Protein AF-A0A1G7XSN0-F1 (afdb_monomer_lite)

Sequence (137 aa):
MKAVTLPRWLERSATPRYDNLYVVTVFTLVLRIHGTAAAVRNAARHMRDKVRVEHRQKMANLAQTPSDDQVLRTANAIVQDGTDAMGILPGQPFEQRLQDAPRCHYKSMHLAGEPGARHWKCQHCQHTKPINWRAAG

InterPro domains:
  IPR056642 Domain of unknown function DUF7740 [PF24886] (23-74)

Secondary structure (DSSP, 8-state):
-------HHHH--SS-SB-HHHHHHHHHHHHHHT--HHHHHHHHHHHTTTB-HHHHHHHHHHHH---HHHHHHHHHHHHHHHHHHTT--TTPPP------PPEETTEEPEEESSTTS-EEE-SSSS-EEE--TT---

Structure (mmCIF, N/CA/C/O backbone):
data_AF-A0A1G7XSN0-F1
#
_entry.id   AF-A0A1G7XSN0-F1
#
loop_
_atom_site.group_PDB
_atom_site.id
_atom_site.type_symbol
_atom_site.label_atom_id
_atom_site.label_alt_id
_atom_site.label_comp_id
_atom_site.label_asym_id
_atom_site.label_entity_id
_atom_site.label_seq_id
_atom_site.pdbx_PDB_ins_code
_atom_site.Cartn_x
_atom_site.Cartn_y
_atom_site.Cartn_z
_atom_site.occupancy
_atom_site.B_iso_or_equiv
_atom_site.auth_seq_id
_atom_site.auth_comp_id
_atom_site.auth_asym_id
_atom_site.auth_atom_id
_atom_site.pdbx_PDB_model_num
ATOM 1 N N . MET A 1 1 ? 8.350 -17.801 35.608 1.00 37.72 1 MET A N 1
ATOM 2 C CA . MET A 1 1 ? 9.035 -17.464 34.339 1.00 37.72 1 MET A CA 1
ATOM 3 C C . MET A 1 1 ? 9.595 -16.056 34.487 1.00 37.72 1 MET A C 1
ATOM 5 O O . MET A 1 1 ? 8.817 -15.157 34.776 1.00 37.72 1 MET A O 1
ATOM 9 N N . LYS A 1 2 ? 10.919 -15.856 34.419 1.00 40.84 2 LYS A N 1
ATOM 10 C CA . LYS A 1 2 ? 11.501 -14.506 34.516 1.00 40.84 2 LYS A CA 1
ATOM 11 C C . LYS A 1 2 ? 11.283 -13.800 33.180 1.00 40.84 2 LYS A C 1
ATOM 13 O O . LYS A 1 2 ? 11.850 -14.218 32.176 1.00 40.84 2 LYS A O 1
ATOM 18 N N . ALA A 1 3 ? 10.429 -12.781 33.176 1.00 51.41 3 ALA A N 1
ATOM 19 C CA . ALA A 1 3 ? 10.271 -11.900 32.031 1.00 51.41 3 ALA A CA 1
ATOM 20 C C . ALA A 1 3 ? 11.619 -11.218 31.767 1.00 51.41 3 ALA A C 1
ATOM 22 O O . ALA A 1 3 ? 12.149 -1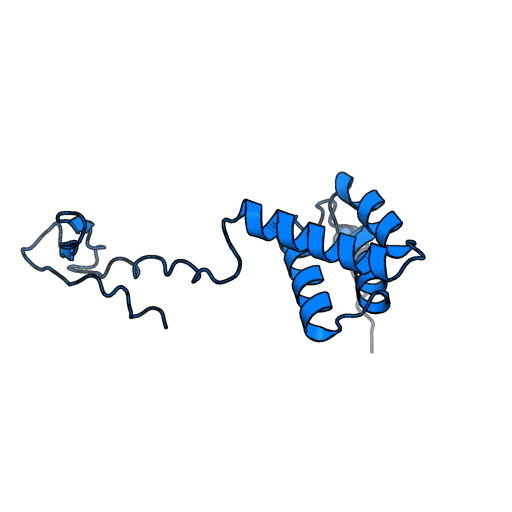0.522 32.632 1.00 51.41 3 ALA A O 1
ATOM 23 N N . VAL A 1 4 ? 12.204 -11.472 30.597 1.00 50.38 4 VAL A N 1
ATOM 24 C CA . VAL A 1 4 ? 13.367 -10.719 30.130 1.00 50.38 4 VAL A CA 1
ATOM 25 C C . VAL A 1 4 ? 12.849 -9.344 29.734 1.00 50.38 4 VAL A C 1
ATOM 27 O O . VAL A 1 4 ? 12.265 -9.173 28.667 1.00 50.38 4 VAL A O 1
ATOM 30 N N . THR A 1 5 ? 13.003 -8.371 30.626 1.00 55.66 5 THR A N 1
ATOM 31 C CA . THR A 1 5 ? 12.680 -6.977 30.327 1.00 55.66 5 THR A CA 1
ATOM 32 C C . THR A 1 5 ? 13.747 -6.448 29.378 1.00 55.66 5 THR A C 1
ATOM 34 O O . THR A 1 5 ? 14.898 -6.255 29.775 1.00 55.66 5 THR A O 1
ATOM 37 N N . LEU A 1 6 ? 13.389 -6.266 28.106 1.00 44.72 6 LEU A N 1
ATOM 38 C CA . LEU A 1 6 ? 14.307 -5.694 27.128 1.00 44.72 6 LEU A CA 1
ATOM 39 C C . LEU A 1 6 ? 14.649 -4.243 27.520 1.00 44.72 6 LEU A C 1
ATOM 41 O O . LEU A 1 6 ? 13.786 -3.513 28.015 1.00 44.72 6 LEU A O 1
ATOM 45 N N . PRO A 1 7 ? 15.897 -3.793 27.311 1.00 51.38 7 PRO A N 1
ATOM 46 C CA . PRO A 1 7 ? 16.273 -2.413 27.582 1.00 51.38 7 PRO A CA 1
ATOM 47 C C . PRO A 1 7 ? 15.446 -1.427 26.742 1.00 51.38 7 PRO A C 1
ATOM 49 O O . PRO A 1 7 ? 15.326 -1.587 25.529 1.00 51.38 7 PRO A O 1
ATOM 52 N N . ARG A 1 8 ? 14.953 -0.343 27.360 1.00 52.91 8 ARG A N 1
ATOM 53 C CA . ARG A 1 8 ? 14.130 0.708 26.712 1.00 52.91 8 ARG A CA 1
ATOM 54 C C . ARG A 1 8 ? 14.727 1.302 25.427 1.00 52.91 8 ARG A C 1
ATOM 56 O O . ARG A 1 8 ? 13.994 1.825 24.591 1.00 52.91 8 ARG A O 1
ATOM 63 N N . TRP A 1 9 ? 16.048 1.264 25.260 1.00 47.09 9 TRP A N 1
ATOM 64 C CA . TRP A 1 9 ? 16.721 1.752 24.052 1.00 47.09 9 TRP A CA 1
ATOM 65 C C . TRP A 1 9 ? 16.583 0.787 22.863 1.00 47.09 9 TRP A C 1
ATOM 67 O O . TRP A 1 9 ? 16.579 1.233 21.722 1.00 47.09 9 TRP A O 1
ATOM 77 N N . LEU A 1 10 ? 16.390 -0.511 23.116 1.00 46.16 10 LEU A N 1
ATOM 78 C CA . LEU A 1 10 ? 16.081 -1.515 22.093 1.00 46.16 10 LEU A CA 1
ATOM 79 C C . LEU A 1 10 ? 14.624 -1.392 21.611 1.00 46.16 10 LEU A C 1
ATOM 81 O O . LEU A 1 10 ? 14.295 -1.684 20.461 1.00 46.16 10 LEU A O 1
ATOM 85 N N . GLU A 1 11 ? 13.739 -0.908 22.484 1.00 54.59 11 GLU A N 1
ATOM 86 C CA . GLU A 1 11 ? 12.357 -0.553 22.140 1.00 54.59 11 GLU A CA 1
ATOM 87 C C . GLU A 1 11 ? 12.292 0.750 21.326 1.00 54.59 11 GLU A C 1
ATOM 89 O O . GLU A 1 11 ? 11.464 0.886 20.425 1.00 54.59 11 GLU A O 1
ATOM 94 N N . ARG A 1 12 ? 13.216 1.681 21.586 1.00 46.16 12 ARG A N 1
ATOM 95 C CA . ARG A 1 12 ? 13.394 2.939 20.851 1.00 46.16 12 ARG A CA 1
ATOM 96 C C . ARG A 1 12 ? 14.406 2.783 19.716 1.00 46.16 12 ARG A C 1
ATOM 98 O O . ARG A 1 12 ? 15.493 3.351 19.769 1.00 46.16 12 ARG A O 1
ATOM 105 N N . SER A 1 13 ? 14.043 2.094 18.635 1.00 44.72 13 SER A N 1
ATOM 106 C CA . SER A 1 13 ? 14.763 2.363 17.385 1.00 44.72 13 SER A CA 1
ATOM 107 C C . SER A 1 13 ? 14.413 3.795 16.967 1.00 44.72 13 SER A C 1
ATOM 109 O O . SER A 1 13 ? 13.280 4.082 16.587 1.00 44.72 13 SER A O 1
ATOM 111 N N . ALA A 1 14 ? 15.370 4.713 17.097 1.00 48.56 14 ALA A N 1
ATOM 112 C CA . ALA A 1 14 ? 15.239 6.093 16.626 1.00 48.56 14 ALA A CA 1
ATOM 113 C C . ALA A 1 14 ? 15.031 6.163 15.101 1.00 48.56 14 ALA A C 1
ATOM 115 O O . ALA A 1 14 ? 14.554 7.166 14.576 1.00 48.56 14 ALA A O 1
ATOM 116 N N . THR A 1 15 ? 15.339 5.076 14.395 1.00 52.12 15 THR A N 1
ATOM 117 C CA . THR A 1 15 ? 14.948 4.862 13.012 1.00 52.12 15 THR A CA 1
ATOM 118 C C . THR A 1 15 ? 13.490 4.402 12.936 1.00 52.12 15 THR A C 1
ATOM 120 O O . THR A 1 15 ? 13.114 3.427 13.600 1.00 52.12 15 THR A O 1
ATOM 123 N N . PRO A 1 16 ? 12.645 5.067 12.130 1.00 54.06 16 PRO A N 1
ATOM 124 C CA . PRO A 1 16 ? 11.338 4.522 11.799 1.00 54.06 16 PRO A CA 1
ATOM 125 C C . PRO A 1 16 ? 11.515 3.111 11.236 1.00 54.06 16 PRO A C 1
ATOM 127 O O . PRO A 1 16 ? 12.264 2.906 10.283 1.00 54.06 16 PRO A O 1
ATOM 130 N N . ARG A 1 17 ? 10.875 2.131 11.883 1.00 60.28 17 ARG A N 1
ATOM 131 C CA . ARG A 1 17 ? 11.035 0.703 11.560 1.00 60.28 17 ARG A CA 1
ATOM 132 C C . ARG A 1 17 ? 10.399 0.350 10.225 1.00 60.28 17 ARG A C 1
ATOM 134 O O . ARG A 1 17 ? 10.771 -0.649 9.624 1.00 60.28 17 ARG A O 1
ATOM 141 N N . TYR A 1 18 ? 9.427 1.151 9.805 1.00 63.31 18 TYR A N 1
ATOM 142 C CA . TYR A 1 18 ? 8.657 0.930 8.596 1.00 63.31 18 TYR A CA 1
ATOM 143 C C . TYR A 1 18 ? 8.953 2.033 7.589 1.00 63.31 18 TYR A C 1
ATOM 145 O O . TYR A 1 18 ? 8.694 3.215 7.838 1.00 63.31 18 TYR A O 1
ATOM 153 N N . ASP A 1 19 ? 9.525 1.620 6.463 1.00 74.88 19 ASP A N 1
ATOM 154 C CA . ASP A 1 19 ? 9.568 2.418 5.250 1.00 74.88 19 ASP A CA 1
ATOM 155 C C . ASP A 1 19 ? 8.184 2.447 4.576 1.00 74.88 19 ASP A C 1
ATOM 157 O O . ASP A 1 19 ? 7.213 1.838 5.040 1.00 74.88 19 ASP A O 1
ATOM 161 N N . ASN A 1 20 ? 8.077 3.197 3.482 1.00 78.12 20 ASN A N 1
ATOM 162 C CA . ASN A 1 20 ? 6.809 3.364 2.774 1.00 78.12 20 ASN A CA 1
ATOM 163 C C . ASN A 1 20 ? 6.293 2.030 2.217 1.00 78.12 20 ASN A C 1
ATOM 165 O O . ASN A 1 20 ? 5.089 1.783 2.251 1.00 78.12 20 ASN A O 1
ATOM 169 N N . LEU A 1 21 ? 7.194 1.146 1.777 1.00 80.62 21 LEU A N 1
ATOM 170 C CA . LEU A 1 21 ? 6.839 -0.172 1.252 1.00 80.62 21 LEU A CA 1
ATOM 171 C C . LEU A 1 21 ? 6.213 -1.060 2.324 1.00 80.62 21 LEU A C 1
ATOM 173 O O . LEU A 1 21 ? 5.235 -1.757 2.051 1.00 80.62 21 LEU A O 1
ATOM 177 N N . TYR A 1 22 ? 6.708 -1.001 3.558 1.00 84.31 22 TYR A N 1
ATOM 178 C CA . TYR A 1 22 ? 6.109 -1.740 4.659 1.00 84.31 22 TYR A CA 1
ATOM 179 C C . TYR A 1 22 ? 4.680 -1.267 4.952 1.00 84.31 22 TYR A C 1
ATOM 181 O O . TYR A 1 22 ? 3.782 -2.090 5.127 1.00 84.31 22 TYR A O 1
ATOM 189 N N . VAL A 1 23 ? 4.441 0.050 4.963 1.00 87.88 23 VAL A N 1
ATOM 190 C CA . VAL A 1 23 ? 3.096 0.620 5.172 1.00 87.88 23 VAL A CA 1
ATOM 191 C C . VAL A 1 23 ? 2.129 0.159 4.079 1.00 87.88 23 VAL A C 1
ATOM 193 O O . VAL A 1 23 ? 1.033 -0.313 4.389 1.00 87.88 23 VAL A O 1
ATOM 196 N N . VAL A 1 24 ? 2.556 0.241 2.816 1.00 90.56 24 VAL A N 1
ATOM 197 C CA . VAL A 1 24 ? 1.793 -0.243 1.654 1.00 90.56 24 VAL A CA 1
ATOM 198 C C . VAL A 1 24 ? 1.484 -1.734 1.797 1.00 90.56 24 VAL A C 1
ATOM 200 O O . VAL A 1 24 ? 0.333 -2.144 1.644 1.00 90.56 24 VAL A O 1
ATOM 203 N N . THR A 1 25 ? 2.475 -2.544 2.174 1.00 90.12 25 THR A N 1
ATOM 204 C CA . THR A 1 25 ? 2.321 -3.997 2.352 1.00 90.12 25 THR A CA 1
ATOM 205 C C . THR A 1 25 ? 1.306 -4.326 3.445 1.00 90.12 25 THR A C 1
ATOM 207 O O . THR A 1 25 ? 0.409 -5.141 3.231 1.00 90.12 25 THR A O 1
ATOM 210 N N . VAL A 1 26 ? 1.392 -3.673 4.608 1.00 92.38 26 VAL A N 1
ATOM 211 C CA . VAL A 1 26 ? 0.449 -3.905 5.710 1.00 92.38 26 VAL A CA 1
ATOM 212 C C . VAL A 1 26 ? -0.973 -3.535 5.306 1.00 92.38 26 VAL A C 1
ATOM 214 O O . VAL A 1 26 ? -1.881 -4.333 5.533 1.00 92.38 26 VAL A O 1
ATOM 217 N N . PHE A 1 27 ? -1.192 -2.367 4.692 1.00 94.50 27 PHE A N 1
ATOM 218 C CA . PHE A 1 27 ? -2.541 -1.993 4.260 1.00 94.50 27 PHE A CA 1
ATOM 219 C C . PHE A 1 27 ? -3.078 -2.922 3.176 1.00 94.50 27 PHE A C 1
ATOM 221 O O . PHE A 1 27 ? -4.238 -3.317 3.263 1.00 94.50 27 PHE A O 1
ATOM 228 N N . THR A 1 28 ? -2.238 -3.348 2.233 1.00 94.50 28 THR A N 1
ATOM 229 C CA . THR A 1 28 ?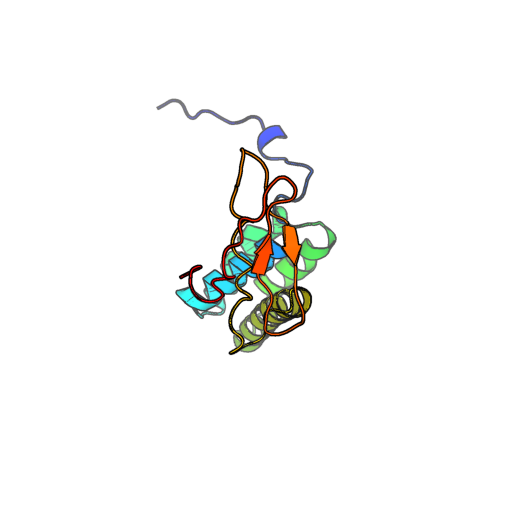 -2.615 -4.339 1.215 1.00 94.50 28 THR A CA 1
ATOM 230 C C . THR A 1 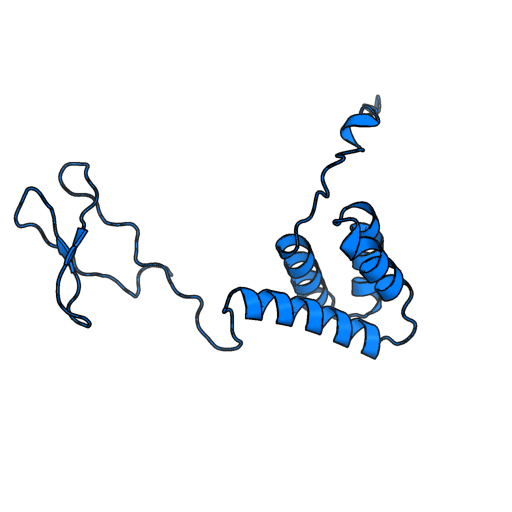28 ? -3.095 -5.636 1.867 1.00 94.50 28 THR A C 1
ATOM 232 O O . THR A 1 28 ? -4.177 -6.125 1.549 1.00 94.50 28 THR A O 1
ATOM 235 N N . LEU A 1 29 ? -2.340 -6.174 2.832 1.00 95.19 29 LEU A N 1
ATOM 236 C CA . LEU A 1 29 ? -2.709 -7.400 3.547 1.00 95.19 29 LEU A CA 1
ATOM 237 C C . LEU A 1 29 ? -3.989 -7.231 4.369 1.00 95.19 29 LEU A C 1
ATOM 239 O O . LEU A 1 29 ? -4.867 -8.089 4.326 1.00 95.19 29 LEU A O 1
ATOM 243 N N . VAL A 1 30 ? -4.127 -6.121 5.093 1.00 95.38 30 VAL A N 1
ATOM 244 C CA . VAL A 1 30 ? -5.314 -5.841 5.913 1.00 95.38 30 VAL A CA 1
ATOM 245 C C . VAL A 1 30 ? -6.564 -5.717 5.044 1.00 95.38 30 VAL A C 1
ATOM 247 O O . VAL A 1 30 ? -7.592 -6.314 5.369 1.00 95.38 30 VAL A O 1
ATOM 250 N N . LEU A 1 31 ? -6.477 -4.993 3.926 1.00 95.75 31 LEU A N 1
ATOM 251 C CA . LEU A 1 31 ? -7.566 -4.880 2.957 1.00 95.75 31 LEU A CA 1
ATOM 252 C C . LEU A 1 31 ? -7.896 -6.244 2.340 1.00 95.75 31 LEU A C 1
ATOM 254 O O . LEU A 1 31 ? -9.068 -6.594 2.240 1.00 95.75 31 LEU A O 1
ATOM 258 N N . ARG A 1 32 ? -6.883 -7.049 1.996 1.00 94.44 32 ARG A N 1
ATOM 259 C CA . ARG A 1 32 ? -7.073 -8.357 1.357 1.00 94.44 32 ARG A CA 1
ATOM 260 C C . ARG A 1 32 ? -7.668 -9.423 2.279 1.00 94.44 32 ARG A C 1
ATOM 262 O O . ARG A 1 32 ? -8.436 -10.256 1.795 1.00 94.44 32 ARG A O 1
ATOM 269 N N . ILE A 1 33 ? -7.264 -9.445 3.549 1.00 95.69 33 ILE A N 1
ATOM 270 C CA . ILE A 1 33 ? -7.645 -10.475 4.529 1.00 95.69 33 ILE A CA 1
ATOM 271 C C . ILE A 1 33 ? -8.928 -10.087 5.263 1.00 95.69 33 ILE A C 1
ATOM 273 O O . ILE A 1 33 ? -9.808 -10.925 5.438 1.00 95.69 33 ILE A O 1
ATOM 277 N N . HIS A 1 34 ? -9.034 -8.833 5.710 1.00 95.44 34 HIS A N 1
ATOM 278 C CA . HIS A 1 34 ? -10.144 -8.388 6.553 1.00 95.44 34 HIS A CA 1
ATOM 279 C C . HIS A 1 34 ? -11.153 -7.525 5.804 1.00 95.44 34 HIS A C 1
ATOM 281 O O . HIS A 1 34 ? -12.335 -7.604 6.109 1.00 95.44 34 HIS A O 1
ATOM 287 N N . GLY A 1 35 ? -10.707 -6.669 4.880 1.00 93.00 35 GLY A N 1
ATOM 288 C CA . GLY A 1 35 ? -11.595 -5.842 4.054 1.00 93.00 35 GLY A CA 1
ATOM 289 C C . GLY A 1 35 ? -12.477 -4.843 4.817 1.00 93.00 35 GLY A C 1
ATOM 290 O O . GLY A 1 35 ? -13.414 -4.306 4.239 1.00 93.00 35 GLY A O 1
ATOM 291 N N . THR A 1 36 ? -12.208 -4.579 6.102 1.00 96.94 36 THR A N 1
ATOM 292 C CA . THR A 1 36 ? -13.037 -3.695 6.941 1.00 96.94 36 THR A CA 1
ATOM 293 C C . THR A 1 36 ? -12.303 -2.431 7.377 1.00 96.94 36 THR A C 1
ATOM 295 O O . THR A 1 36 ? -11.107 -2.445 7.687 1.00 96.94 36 THR A O 1
ATOM 298 N N . ALA A 1 37 ? -13.048 -1.330 7.501 1.00 97.19 37 ALA A N 1
ATOM 299 C CA . ALA A 1 37 ? -12.528 -0.062 8.010 1.00 97.19 37 ALA A CA 1
ATOM 300 C C . ALA A 1 37 ? -11.996 -0.185 9.450 1.00 97.19 37 ALA A C 1
ATOM 302 O O . ALA A 1 37 ? -10.970 0.400 9.796 1.00 97.19 37 ALA A O 1
ATOM 303 N N . ALA A 1 38 ? -12.642 -0.996 10.294 1.00 97.50 38 ALA A N 1
ATOM 304 C CA . ALA A 1 38 ? -12.180 -1.260 11.655 1.00 97.50 38 ALA A CA 1
ATOM 305 C C . ALA A 1 38 ? -10.776 -1.894 11.686 1.00 97.50 38 ALA A C 1
ATOM 307 O O . ALA A 1 38 ? -9.926 -1.469 12.477 1.00 97.50 38 ALA A O 1
ATOM 308 N N . ALA A 1 39 ? -10.501 -2.862 10.805 1.00 97.44 39 ALA A N 1
ATOM 309 C CA . ALA A 1 39 ? -9.181 -3.479 10.690 1.00 97.44 39 ALA A CA 1
ATOM 310 C C . ALA A 1 39 ? -8.124 -2.471 10.210 1.00 97.44 39 ALA A C 1
ATOM 312 O O . ALA A 1 39 ? -7.037 -2.401 10.783 1.00 97.44 39 ALA A O 1
ATOM 313 N N . VAL A 1 40 ? -8.468 -1.621 9.237 1.00 97.56 40 VAL A N 1
ATOM 314 C CA . VAL A 1 40 ? -7.595 -0.536 8.757 1.00 97.56 40 VAL A CA 1
ATOM 315 C C . VAL A 1 40 ? -7.267 0.460 9.876 1.00 97.56 40 VAL A C 1
ATOM 317 O O . VAL A 1 40 ? -6.096 0.782 10.083 1.00 97.56 40 VAL A O 1
ATOM 320 N N . ARG A 1 41 ? -8.259 0.907 10.661 1.00 98.00 41 ARG A N 1
ATOM 321 C CA . ARG A 1 41 ? -8.027 1.793 11.819 1.00 98.00 41 ARG A CA 1
ATOM 322 C C . ARG A 1 41 ? -7.129 1.137 12.863 1.00 98.00 41 ARG A C 1
ATOM 324 O O . ARG A 1 41 ? -6.227 1.784 13.393 1.00 98.00 41 ARG A O 1
ATOM 331 N N . ASN A 1 42 ? -7.365 -0.142 13.163 1.00 96.94 42 ASN A N 1
ATOM 332 C CA . ASN A 1 42 ? -6.511 -0.918 14.062 1.00 96.94 42 ASN A CA 1
ATOM 333 C C . ASN A 1 42 ? -5.064 -0.945 13.549 1.00 96.94 42 ASN A C 1
ATOM 335 O O . ASN A 1 42 ? -4.150 -0.652 14.320 1.00 96.94 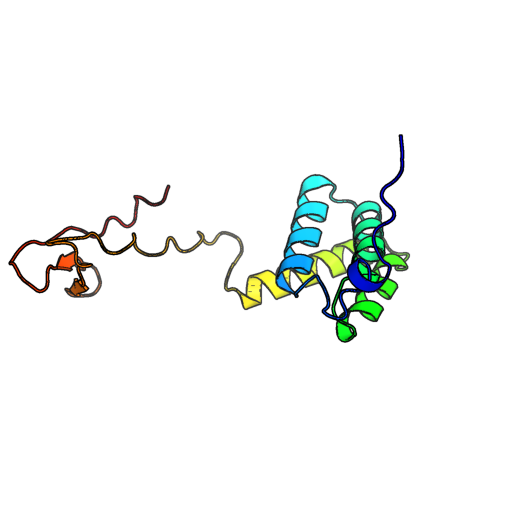42 ASN A O 1
ATOM 339 N N . ALA A 1 43 ? -4.850 -1.231 12.263 1.00 95.19 43 ALA A N 1
ATOM 340 C CA . ALA A 1 43 ? -3.523 -1.243 11.655 1.00 95.19 43 ALA A CA 1
ATOM 341 C C . ALA A 1 43 ? -2.841 0.132 11.745 1.00 95.19 43 ALA A C 1
ATOM 343 O O . ALA A 1 43 ? -1.703 0.227 12.206 1.00 95.19 43 ALA A O 1
ATOM 344 N N . ALA A 1 44 ? -3.558 1.210 11.414 1.00 95.44 44 ALA A N 1
ATOM 345 C CA . ALA A 1 44 ? -3.056 2.578 11.516 1.00 95.44 44 ALA A CA 1
ATOM 346 C C . ALA A 1 44 ? -2.631 2.938 12.955 1.00 95.44 44 ALA A C 1
ATOM 348 O O . ALA A 1 44 ? -1.544 3.483 13.157 1.00 95.44 44 ALA A O 1
ATOM 349 N N . ARG A 1 45 ? -3.422 2.556 13.973 1.00 95.69 45 ARG A N 1
ATOM 350 C CA . ARG A 1 45 ? -3.055 2.738 15.393 1.00 95.69 45 ARG A CA 1
ATOM 351 C C . ARG A 1 45 ? -1.761 2.014 15.761 1.00 95.69 45 ARG A C 1
ATOM 353 O O . ARG A 1 45 ? -0.915 2.599 16.429 1.00 95.69 45 ARG A O 1
ATOM 360 N N . HIS A 1 46 ? -1.587 0.774 15.306 1.00 91.44 46 HIS A N 1
ATOM 361 C CA . HIS A 1 46 ? -0.390 -0.021 15.605 1.00 91.44 46 HIS A CA 1
ATOM 362 C C . HIS A 1 46 ? 0.865 0.473 14.875 1.00 91.44 46 HIS A C 1
ATOM 364 O O . HIS A 1 46 ? 1.977 0.267 15.368 1.00 91.44 46 HIS A O 1
ATOM 370 N N . MET A 1 47 ? 0.701 1.091 13.703 1.00 90.19 47 MET A N 1
ATOM 371 C CA . MET A 1 47 ? 1.803 1.606 12.889 1.00 90.19 47 MET A CA 1
ATOM 372 C C . MET A 1 47 ? 2.223 3.030 13.260 1.00 90.19 47 MET A C 1
ATOM 374 O O . MET A 1 47 ? 3.376 3.378 13.020 1.00 90.19 47 MET A O 1
ATOM 378 N N . ARG A 1 48 ? 1.338 3.838 13.866 1.00 89.50 48 ARG A N 1
ATOM 379 C CA . ARG A 1 48 ? 1.555 5.270 14.149 1.00 89.50 48 ARG A CA 1
ATOM 380 C C . ARG A 1 48 ? 2.937 5.585 14.722 1.00 89.50 48 ARG A C 1
ATOM 382 O O . ARG A 1 48 ? 3.608 6.473 14.217 1.00 89.50 48 ARG A O 1
ATOM 389 N N . ASP A 1 49 ? 3.378 4.849 15.736 1.00 85.62 49 ASP A N 1
ATOM 390 C CA . ASP A 1 49 ? 4.639 5.146 16.432 1.00 85.62 49 ASP A CA 1
ATOM 391 C C . ASP A 1 49 ? 5.857 4.443 15.795 1.00 85.62 49 ASP A C 1
ATOM 393 O O . ASP A 1 49 ? 6.991 4.629 16.231 1.00 85.62 49 ASP A O 1
ATOM 397 N N . LYS A 1 50 ? 5.628 3.651 14.738 1.00 85.19 50 LYS A N 1
ATOM 398 C CA . LYS A 1 50 ? 6.625 2.820 14.041 1.00 85.19 50 LYS A CA 1
ATOM 399 C C . LYS A 1 50 ? 6.992 3.347 12.648 1.00 85.19 50 LYS A C 1
ATOM 401 O O . LYS A 1 50 ? 8.029 2.956 12.111 1.00 85.19 50 LYS A O 1
ATOM 406 N N . VAL A 1 51 ? 6.164 4.221 12.073 1.00 86.12 51 VAL A N 1
ATOM 407 C CA . VAL A 1 51 ? 6.416 4.900 10.790 1.00 86.12 51 VAL A CA 1
ATOM 408 C C . VAL A 1 51 ? 7.267 6.161 10.961 1.00 86.12 51 VAL A C 1
ATOM 410 O O . VAL A 1 51 ? 7.457 6.671 12.076 1.00 86.12 51 VAL A O 1
ATOM 413 N N . ARG A 1 52 ? 7.771 6.680 9.833 1.00 83.19 52 ARG A N 1
ATOM 414 C CA . ARG A 1 52 ? 8.498 7.957 9.774 1.00 83.19 52 ARG A CA 1
ATOM 415 C C . ARG A 1 52 ? 7.651 9.119 10.300 1.00 83.19 52 ARG A C 1
ATOM 417 O O . ARG A 1 52 ? 6.421 9.067 10.238 1.00 83.19 52 ARG A O 1
ATOM 424 N N . VAL A 1 53 ? 8.305 10.148 10.846 1.00 83.50 53 VAL A N 1
ATOM 425 C CA . VAL A 1 53 ? 7.648 11.269 11.550 1.00 83.50 53 VAL A CA 1
ATOM 426 C C . VAL A 1 53 ? 6.600 11.944 10.661 1.00 83.50 53 VAL A C 1
ATOM 428 O O . VAL A 1 53 ? 5.473 12.165 11.098 1.00 83.50 53 VAL A O 1
ATOM 431 N N . GLU A 1 54 ? 6.934 12.153 9.391 1.00 83.06 54 GLU A N 1
ATOM 432 C CA . GLU A 1 54 ? 6.086 12.726 8.343 1.00 83.06 54 GLU A CA 1
ATOM 433 C C . GLU A 1 54 ? 4.789 11.934 8.076 1.00 83.06 54 GLU A C 1
ATOM 435 O O . GLU A 1 54 ? 3.814 12.479 7.556 1.00 83.06 54 GLU A O 1
ATOM 440 N N . HIS A 1 55 ? 4.735 10.655 8.457 1.00 85.56 55 HIS A N 1
ATOM 441 C CA . HIS A 1 55 ? 3.572 9.787 8.260 1.00 85.56 55 HIS A CA 1
ATOM 442 C C . HIS A 1 55 ? 2.750 9.568 9.532 1.00 85.56 55 HIS A C 1
ATOM 444 O O . HIS A 1 55 ? 1.606 9.118 9.444 1.00 85.56 55 HIS A O 1
ATOM 450 N N . ARG A 1 56 ? 3.272 9.926 10.714 1.00 89.62 56 ARG A N 1
ATOM 451 C CA . ARG A 1 56 ? 2.583 9.690 11.996 1.00 89.62 56 ARG A CA 1
ATOM 452 C C . ARG A 1 56 ? 1.237 10.395 12.066 1.00 89.62 56 ARG A C 1
ATOM 454 O O . ARG A 1 56 ? 0.252 9.776 12.463 1.00 89.62 56 ARG A O 1
ATOM 461 N N . GLN A 1 57 ? 1.178 11.655 11.627 1.00 91.06 57 GLN A N 1
ATOM 462 C CA . GLN A 1 57 ? -0.071 12.419 11.624 1.00 91.06 57 GLN A CA 1
ATOM 463 C C . GLN A 1 57 ? -1.099 11.808 10.666 1.00 91.06 57 GLN A C 1
ATOM 465 O O . GLN A 1 57 ? -2.268 11.687 11.017 1.00 91.06 57 GLN A O 1
ATOM 470 N N . LYS A 1 58 ? -0.662 11.348 9.485 1.00 91.19 58 LYS A N 1
ATOM 471 C CA . LYS A 1 58 ? -1.541 10.657 8.530 1.00 91.19 58 LYS A CA 1
ATOM 472 C C . LYS A 1 58 ? -2.125 9.376 9.136 1.00 91.19 58 LYS A C 1
ATOM 474 O O . LYS A 1 58 ? -3.328 9.156 9.033 1.00 91.19 58 LYS A O 1
ATOM 479 N N . MET A 1 59 ? -1.309 8.574 9.828 1.00 94.75 59 MET A N 1
ATOM 480 C CA . MET A 1 59 ? -1.783 7.370 10.527 1.00 94.75 59 MET A CA 1
ATOM 481 C C . MET A 1 59 ? -2.753 7.701 11.668 1.00 94.75 59 MET A C 1
ATOM 483 O O . MET A 1 59 ? -3.764 7.021 11.827 1.00 94.75 59 MET A O 1
ATOM 487 N N . ALA A 1 60 ? -2.474 8.751 12.447 1.00 95.69 60 ALA A N 1
ATOM 488 C CA . ALA A 1 60 ? -3.357 9.201 13.521 1.00 95.69 60 ALA A CA 1
ATOM 489 C C . ALA A 1 60 ? -4.726 9.651 12.984 1.00 95.69 60 ALA A C 1
ATOM 491 O O . ALA A 1 60 ? -5.755 9.208 13.494 1.00 95.69 60 ALA A O 1
ATOM 492 N N . ASN A 1 61 ? -4.737 10.448 11.913 1.00 95.62 61 ASN A N 1
ATOM 493 C CA . ASN A 1 61 ? -5.964 10.903 11.259 1.00 95.62 61 ASN A CA 1
ATOM 494 C C . ASN A 1 61 ? -6.775 9.718 10.716 1.00 95.62 61 ASN A C 1
ATOM 496 O O . ASN A 1 61 ? -7.976 9.617 10.967 1.00 95.62 61 ASN A O 1
ATOM 500 N N . LEU A 1 62 ? -6.118 8.780 10.025 1.00 96.31 62 LEU A N 1
ATOM 501 C CA . LEU A 1 62 ? -6.775 7.591 9.480 1.00 96.31 62 LEU A CA 1
ATOM 502 C C . LEU A 1 62 ? -7.384 6.717 10.586 1.00 96.31 62 LEU A C 1
ATOM 504 O O . LEU A 1 62 ? -8.516 6.256 10.464 1.00 96.31 62 LEU A O 1
ATOM 508 N N . ALA A 1 63 ? -6.668 6.535 11.697 1.00 96.75 63 ALA A N 1
ATOM 509 C CA . ALA A 1 63 ? -7.148 5.785 12.855 1.00 96.75 63 ALA A CA 1
ATOM 510 C C . ALA A 1 63 ? -8.404 6.387 13.509 1.00 96.75 63 ALA A C 1
ATOM 512 O O . ALA A 1 63 ? -9.189 5.641 14.097 1.00 96.75 63 ALA A O 1
ATOM 513 N N . GLN A 1 64 ? -8.572 7.708 13.430 1.00 96.81 64 GLN A N 1
ATOM 514 C CA . GLN A 1 64 ? -9.673 8.457 14.045 1.00 96.81 64 GLN A CA 1
ATOM 515 C C . GLN A 1 64 ? -10.803 8.799 13.065 1.00 96.81 64 GLN A C 1
ATOM 517 O O . GLN A 1 64 ? -11.827 9.331 13.482 1.00 96.81 64 GLN A O 1
ATOM 522 N N . THR A 1 65 ? -10.645 8.499 11.773 1.00 96.75 65 THR A N 1
ATOM 523 C CA . THR A 1 65 ? -11.627 8.853 10.740 1.00 96.75 65 THR A CA 1
ATOM 524 C C . THR A 1 65 ? -12.965 8.139 10.998 1.00 96.75 65 THR A C 1
ATOM 526 O O . THR A 1 65 ? -12.984 6.904 10.994 1.00 96.75 65 THR A O 1
ATOM 529 N N . PRO A 1 66 ? -14.089 8.859 11.192 1.00 94.94 66 PRO A N 1
ATOM 530 C CA . PRO A 1 66 ? -15.376 8.237 11.528 1.00 94.94 66 PRO A CA 1
ATOM 531 C C . PRO A 1 66 ? -16.024 7.494 10.357 1.00 94.94 66 PRO A C 1
ATOM 533 O O . PRO A 1 66 ? -16.621 6.443 10.548 1.00 94.94 66 PRO A O 1
ATOM 536 N N . SER A 1 67 ? -15.882 8.015 9.136 1.00 97.75 67 SER A N 1
ATOM 537 C CA . SER A 1 67 ? -16.478 7.416 7.939 1.00 97.75 67 SER A CA 1
ATOM 538 C C . SER A 1 67 ? -15.717 6.160 7.512 1.00 97.75 67 SER A C 1
ATOM 540 O O . SER A 1 67 ? -14.534 6.230 7.174 1.00 97.75 67 SER A O 1
ATOM 542 N N . ASP A 1 68 ? -16.404 5.018 7.490 1.00 97.50 68 ASP A N 1
ATOM 543 C CA . ASP A 1 68 ? -15.841 3.744 7.029 1.00 97.50 68 ASP A CA 1
ATOM 544 C C . ASP A 1 68 ? -15.420 3.808 5.558 1.00 97.50 68 ASP A C 1
ATOM 546 O O . ASP A 1 68 ? -14.305 3.410 5.215 1.00 97.50 68 ASP A O 1
ATOM 550 N N . ASP A 1 69 ? -16.250 4.409 4.706 1.00 97.56 69 ASP A N 1
ATOM 551 C CA . ASP A 1 69 ? -15.918 4.578 3.293 1.00 97.56 69 ASP A CA 1
ATOM 552 C C . ASP A 1 69 ? -14.675 5.450 3.104 1.00 97.56 69 ASP A C 1
ATOM 554 O O . ASP A 1 69 ? -13.829 5.166 2.258 1.00 97.56 69 ASP A O 1
ATOM 558 N N . GLN A 1 70 ? -14.530 6.517 3.898 1.00 97.31 70 GLN A N 1
ATOM 559 C CA . GLN A 1 70 ? -13.349 7.374 3.831 1.00 97.31 70 GLN A CA 1
ATOM 560 C C . GLN A 1 70 ? -12.085 6.631 4.271 1.00 97.31 70 GLN A C 1
ATOM 562 O O . GLN A 1 70 ? -11.034 6.804 3.650 1.00 97.31 70 GLN A O 1
ATOM 567 N N . VAL A 1 71 ? -12.178 5.784 5.298 1.00 98.06 71 VAL A N 1
ATOM 568 C CA . VAL A 1 71 ? -11.066 4.935 5.741 1.00 98.06 71 VAL A CA 1
ATOM 569 C C . VAL A 1 71 ? -10.641 3.978 4.633 1.00 98.06 71 VAL A C 1
ATOM 571 O O . VAL A 1 71 ? -9.456 3.917 4.302 1.00 98.06 71 VAL A O 1
ATOM 574 N N . LEU A 1 72 ? -11.595 3.265 4.029 1.00 97.88 72 LEU A N 1
ATOM 575 C CA . LEU A 1 72 ? -11.310 2.310 2.959 1.00 97.88 72 LEU A CA 1
ATOM 576 C C . LEU A 1 72 ? -10.753 3.004 1.714 1.00 97.88 72 LEU A C 1
ATOM 578 O O . LEU A 1 72 ? -9.772 2.527 1.148 1.00 97.88 72 LEU A O 1
ATOM 582 N N . ARG A 1 73 ? -11.312 4.151 1.309 1.00 97.12 73 ARG A N 1
ATOM 583 C CA . ARG A 1 73 ? -10.775 4.943 0.190 1.00 97.12 73 ARG A CA 1
ATOM 584 C C . ARG A 1 73 ? -9.347 5.402 0.454 1.00 97.12 73 ARG A C 1
ATOM 586 O O . ARG A 1 73 ? -8.496 5.250 -0.412 1.00 97.12 73 ARG A O 1
ATOM 593 N N . THR A 1 74 ? -9.071 5.916 1.651 1.00 96.19 74 THR A N 1
ATOM 594 C CA . THR A 1 74 ? -7.731 6.401 2.011 1.00 96.19 74 THR A CA 1
ATOM 595 C C . THR A 1 74 ? -6.715 5.260 2.035 1.00 96.19 74 THR A C 1
ATOM 597 O O . THR A 1 74 ? -5.608 5.413 1.528 1.00 96.19 74 THR A O 1
ATOM 600 N N . ALA A 1 75 ? -7.078 4.101 2.590 1.00 96.12 75 ALA A N 1
ATOM 601 C CA . ALA A 1 75 ? -6.193 2.940 2.604 1.00 96.12 75 ALA A CA 1
ATOM 602 C C . ALA A 1 75 ? -5.921 2.402 1.193 1.00 96.12 75 ALA A C 1
ATOM 604 O O . ALA A 1 75 ? -4.773 2.103 0.880 1.00 96.12 75 ALA A O 1
ATOM 605 N N . ASN A 1 76 ? -6.943 2.334 0.334 1.00 95.50 76 ASN A N 1
ATOM 606 C CA . ASN A 1 76 ? -6.760 1.958 -1.068 1.00 95.50 76 ASN A CA 1
ATOM 607 C C . ASN A 1 76 ? -5.884 2.966 -1.819 1.00 95.50 76 ASN A C 1
ATOM 609 O O . ASN A 1 76 ? -5.012 2.542 -2.562 1.00 95.50 76 ASN A O 1
ATOM 613 N N . ALA A 1 77 ? -6.051 4.271 -1.585 1.00 94.94 77 ALA A N 1
ATOM 614 C CA . ALA A 1 77 ? -5.203 5.295 -2.194 1.00 94.94 77 ALA A CA 1
ATOM 615 C C . ALA A 1 77 ? -3.727 5.125 -1.799 1.00 94.94 77 ALA A C 1
ATOM 617 O O . ALA A 1 77 ? -2.860 5.170 -2.657 1.00 94.94 77 ALA A O 1
ATOM 618 N N . ILE A 1 78 ? -3.436 4.828 -0.525 1.00 92.56 78 ILE A N 1
ATOM 619 C CA . ILE A 1 78 ? -2.063 4.538 -0.075 1.00 92.56 78 ILE A CA 1
ATOM 620 C C . ILE A 1 78 ? -1.480 3.323 -0.809 1.00 92.56 78 ILE A C 1
ATOM 622 O O . ILE A 1 78 ? -0.310 3.340 -1.187 1.00 92.56 78 ILE A O 1
ATOM 626 N N . VAL A 1 79 ? -2.275 2.261 -0.983 1.00 93.31 79 VAL A N 1
ATOM 627 C CA . VAL A 1 79 ? -1.838 1.065 -1.716 1.00 93.31 79 VAL A CA 1
ATOM 628 C C . VAL A 1 79 ? -1.589 1.395 -3.184 1.00 93.31 79 VAL A C 1
ATOM 630 O O . VAL A 1 79 ? -0.524 1.055 -3.689 1.00 93.31 79 VAL A O 1
ATOM 633 N N . GLN A 1 80 ? -2.523 2.104 -3.817 1.00 91.88 80 GLN A N 1
ATOM 634 C CA . GLN A 1 80 ? -2.457 2.506 -5.217 1.00 91.88 80 GLN A CA 1
ATOM 635 C C . GLN A 1 80 ? -1.233 3.387 -5.498 1.00 91.88 80 GLN A C 1
ATOM 637 O O . GLN A 1 80 ? -0.450 3.066 -6.383 1.00 91.88 80 GLN A O 1
ATOM 642 N N . ASP A 1 81 ? -1.000 4.426 -4.691 1.00 90.06 81 ASP A N 1
ATOM 643 C CA . ASP A 1 81 ? 0.174 5.299 -4.816 1.00 90.06 81 ASP A CA 1
ATOM 644 C C . ASP A 1 81 ? 1.480 4.491 -4.716 1.00 90.06 81 ASP A C 1
ATOM 646 O O . ASP A 1 81 ? 2.447 4.730 -5.443 1.00 90.06 81 ASP A O 1
ATOM 650 N N . GLY A 1 82 ? 1.512 3.509 -3.808 1.00 89.00 82 GLY A N 1
ATOM 651 C CA . GLY A 1 82 ? 2.654 2.620 -3.623 1.00 89.00 82 GLY A CA 1
ATOM 652 C C . GLY A 1 82 ? 2.886 1.683 -4.807 1.00 89.00 82 GLY A C 1
ATOM 653 O O . GLY A 1 82 ? 4.031 1.482 -5.211 1.00 89.00 82 GLY A O 1
ATOM 654 N N . THR A 1 83 ? 1.821 1.110 -5.367 1.00 88.06 83 THR A N 1
ATOM 655 C CA . THR A 1 83 ? 1.905 0.214 -6.526 1.00 88.06 83 THR A CA 1
ATOM 656 C C . THR A 1 83 ? 2.248 0.980 -7.800 1.00 88.06 83 THR A C 1
ATOM 658 O O . THR A 1 83 ? 3.109 0.529 -8.554 1.00 88.06 83 THR A O 1
ATOM 661 N N . ASP A 1 84 ? 1.685 2.175 -7.988 1.00 87.69 84 ASP A N 1
ATOM 662 C CA . ASP A 1 84 ? 1.959 3.047 -9.133 1.00 87.69 84 ASP A CA 1
ATOM 663 C C . ASP A 1 84 ? 3.417 3.512 -9.147 1.00 87.69 84 ASP A C 1
ATOM 665 O O . ASP A 1 84 ? 4.084 3.432 -10.178 1.00 87.69 84 ASP A O 1
ATOM 669 N N . ALA A 1 85 ? 3.965 3.900 -7.989 1.00 84.88 85 ALA A N 1
ATOM 670 C CA . ALA A 1 85 ? 5.378 4.262 -7.861 1.00 84.88 85 ALA A CA 1
ATOM 671 C C . ALA A 1 85 ? 6.340 3.105 -8.200 1.00 84.88 85 ALA A C 1
ATOM 673 O O . ALA A 1 85 ? 7.496 3.348 -8.548 1.00 84.88 85 ALA A O 1
ATOM 674 N N . MET A 1 86 ? 5.878 1.855 -8.098 1.00 82.38 86 MET A N 1
ATOM 675 C CA . MET A 1 86 ? 6.636 0.655 -8.468 1.00 82.38 86 MET A CA 1
ATOM 676 C C . MET A 1 86 ? 6.332 0.153 -9.887 1.00 82.38 86 MET A C 1
ATOM 678 O O . MET A 1 86 ? 6.911 -0.850 -10.300 1.00 82.38 86 MET A O 1
ATOM 682 N N . GLY A 1 87 ? 5.427 0.805 -10.626 1.00 81.94 87 GLY A N 1
ATOM 683 C CA . GLY A 1 87 ? 4.966 0.327 -11.931 1.00 81.94 87 GLY A CA 1
ATOM 684 C C . GLY A 1 87 ? 4.172 -0.982 -11.865 1.00 81.94 87 GLY A C 1
ATOM 685 O O . GLY A 1 87 ? 4.079 -1.695 -12.859 1.00 81.94 87 GLY A O 1
ATOM 686 N N . ILE A 1 88 ? 3.613 -1.327 -10.701 1.00 84.12 88 ILE A N 1
ATOM 687 C CA . ILE A 1 88 ? 2.784 -2.522 -10.516 1.00 84.12 88 ILE A CA 1
ATOM 688 C C . ILE A 1 88 ? 1.339 -2.137 -10.825 1.00 84.12 88 ILE A C 1
ATOM 690 O O . ILE A 1 88 ? 0.626 -1.623 -9.966 1.00 84.12 88 ILE A O 1
ATOM 694 N N . LEU A 1 89 ? 0.906 -2.377 -12.060 1.00 82.69 89 LEU A N 1
ATOM 695 C CA . LEU A 1 89 ? -0.430 -1.994 -12.512 1.00 82.69 89 LEU A CA 1
ATOM 696 C C . LEU A 1 89 ? -1.430 -3.160 -12.416 1.00 82.69 89 LEU A C 1
ATOM 698 O O . LEU A 1 89 ? -1.062 -4.318 -12.646 1.00 82.69 89 LEU A O 1
ATOM 702 N N . PRO A 1 90 ? -2.717 -2.888 -12.126 1.00 78.69 90 PRO A N 1
ATOM 703 C CA . PRO A 1 90 ? -3.749 -3.918 -12.100 1.00 78.69 90 PRO A CA 1
ATOM 704 C C . PRO A 1 90 ? -3.832 -4.693 -13.421 1.00 78.69 90 PRO A C 1
ATOM 7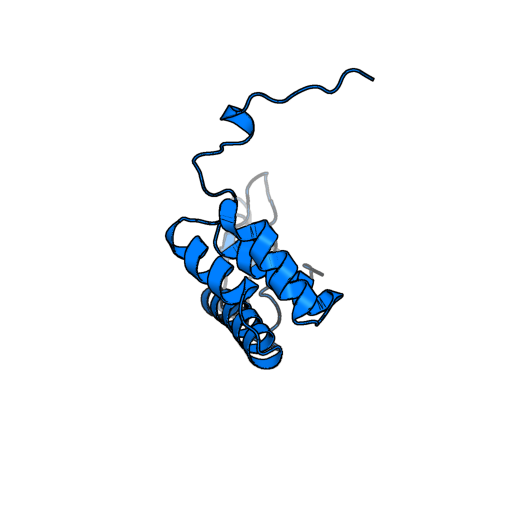06 O O . PRO A 1 90 ? -3.893 -4.109 -14.500 1.00 78.69 90 PRO A O 1
ATOM 709 N N . GLY A 1 91 ? -3.856 -6.024 -13.334 1.00 79.31 91 GLY A N 1
ATOM 710 C CA . GLY A 1 91 ? -3.970 -6.907 -14.499 1.00 79.31 91 GLY A CA 1
ATOM 711 C C . GLY A 1 91 ? -2.688 -7.063 -15.322 1.00 79.31 91 GLY A C 1
ATOM 712 O O . GLY A 1 91 ? -2.664 -7.898 -16.225 1.00 79.31 91 GLY A O 1
ATOM 713 N N . GLN A 1 92 ? -1.618 -6.327 -15.006 1.00 78.31 92 GLN A N 1
ATOM 714 C CA . GLN A 1 92 ? -0.314 -6.576 -15.605 1.00 78.31 92 GLN A CA 1
ATOM 715 C C . GLN A 1 92 ? 0.393 -7.723 -14.877 1.00 78.31 92 GLN A C 1
ATOM 717 O O . GLN A 1 92 ? 0.334 -7.810 -13.646 1.00 78.31 92 GLN A O 1
ATOM 722 N N . PRO A 1 93 ? 1.059 -8.630 -15.611 1.00 72.25 93 PRO A N 1
ATOM 723 C CA . PRO A 1 93 ? 1.926 -9.605 -14.976 1.00 72.25 93 PRO A CA 1
ATOM 724 C C . PRO A 1 93 ? 3.072 -8.867 -14.279 1.00 72.25 93 PRO A C 1
ATOM 726 O O . PRO A 1 93 ? 3.607 -7.896 -14.812 1.00 72.25 93 PRO A O 1
ATOM 729 N N . PHE A 1 94 ? 3.486 -9.351 -13.109 1.00 71.44 94 PHE A N 1
ATOM 730 C CA . PHE A 1 94 ? 4.771 -8.937 -12.554 1.00 71.44 94 PHE A CA 1
ATOM 731 C C . PHE A 1 94 ? 5.857 -9.294 -13.566 1.00 71.44 94 PHE A C 1
ATOM 733 O O . PHE A 1 94 ? 5.906 -10.438 -14.026 1.00 71.44 94 PHE A O 1
ATOM 740 N N . GLU A 1 95 ? 6.710 -8.332 -13.923 1.00 63.56 95 GLU A N 1
ATOM 741 C CA . GLU A 1 95 ? 7.840 -8.612 -14.802 1.00 63.56 95 GLU A CA 1
ATOM 742 C C . GLU A 1 95 ? 8.682 -9.727 -14.177 1.00 63.56 95 GLU A C 1
ATOM 744 O O . GLU A 1 95 ? 9.345 -9.550 -13.149 1.00 63.56 95 GLU A O 1
ATOM 749 N N . GLN A 1 96 ? 8.654 -10.902 -14.805 1.00 58.31 96 GLN A N 1
ATOM 750 C CA . GLN A 1 96 ? 9.645 -11.926 -14.539 1.00 58.31 96 GLN A CA 1
ATOM 751 C C . GLN A 1 96 ? 10.973 -11.331 -14.991 1.00 58.31 96 GLN A C 1
ATOM 753 O O . GLN A 1 96 ? 11.228 -11.191 -16.190 1.00 58.31 96 GLN A O 1
ATOM 758 N N . ARG A 1 97 ? 11.820 -10.939 -14.030 1.00 55.97 97 ARG A N 1
ATOM 759 C CA . ARG A 1 97 ? 13.217 -10.628 -14.339 1.00 55.97 97 ARG A CA 1
ATOM 760 C C . ARG A 1 97 ? 13.759 -11.789 -15.167 1.00 55.97 97 ARG A C 1
ATOM 762 O O . ARG A 1 97 ? 13.463 -12.946 -14.857 1.00 55.97 97 ARG A O 1
ATOM 769 N N . LEU A 1 98 ? 14.529 -11.477 -16.215 1.00 57.59 98 LEU A N 1
ATOM 770 C CA . LEU A 1 98 ? 15.288 -12.501 -16.932 1.00 57.59 98 LEU A CA 1
ATOM 771 C C . LEU A 1 98 ? 15.924 -13.432 -15.899 1.00 57.59 98 LEU A C 1
ATOM 773 O O . LEU A 1 98 ? 16.480 -12.939 -14.915 1.00 57.59 98 LEU A O 1
ATOM 777 N N . GLN A 1 99 ? 15.834 -14.745 -16.135 1.00 64.12 99 GLN A N 1
ATOM 778 C CA . GLN A 1 99 ? 16.562 -15.732 -15.340 1.00 64.12 99 GLN A CA 1
ATOM 779 C C . GLN A 1 99 ? 17.974 -15.223 -15.062 1.00 64.12 99 GLN A C 1
ATOM 781 O O . GLN A 1 99 ? 18.611 -14.677 -15.972 1.00 64.12 99 GLN A O 1
ATOM 786 N N . ASP A 1 100 ? 18.453 -15.422 -13.832 1.00 69.75 100 ASP A N 1
ATOM 787 C CA . ASP A 1 100 ? 19.849 -15.159 -13.505 1.00 69.75 100 ASP A CA 1
ATOM 788 C C . ASP A 1 100 ? 20.731 -15.737 -14.608 1.00 69.75 100 ASP A C 1
ATOM 790 O O . ASP A 1 100 ? 20.539 -16.879 -15.044 1.00 69.75 100 ASP A O 1
ATOM 794 N N . ALA A 1 101 ? 21.665 -14.917 -15.090 1.00 77.44 101 ALA A N 1
ATOM 795 C CA . ALA A 1 101 ? 22.504 -15.279 -16.214 1.00 77.44 101 ALA A CA 1
ATOM 796 C C . ALA A 1 101 ? 23.123 -16.666 -15.962 1.00 77.44 101 ALA A C 1
ATOM 798 O O . ALA A 1 101 ? 23.859 -16.843 -14.981 1.00 77.44 101 ALA A O 1
ATOM 799 N N . PRO A 1 102 ? 22.843 -17.668 -16.817 1.00 85.12 102 PRO A N 1
ATOM 800 C CA . PRO A 1 102 ? 23.372 -18.998 -16.623 1.00 85.12 102 PRO A CA 1
ATOM 801 C C . PRO A 1 102 ? 24.895 -18.937 -16.655 1.00 85.12 102 PRO A C 1
ATOM 803 O O . PRO A 1 102 ? 25.499 -18.095 -17.326 1.00 85.12 102 PRO A O 1
ATOM 806 N N . ARG A 1 103 ? 25.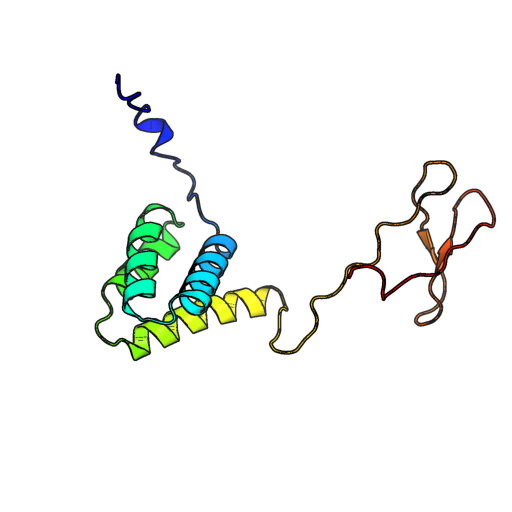532 -19.848 -15.922 1.00 87.12 103 ARG A N 1
ATOM 807 C CA . ARG A 1 103 ? 26.991 -19.905 -15.873 1.00 87.12 103 ARG A CA 1
ATOM 808 C C . ARG A 1 103 ? 27.552 -20.810 -16.961 1.00 87.12 103 ARG A C 1
ATOM 810 O O . ARG A 1 103 ? 26.981 -21.853 -17.286 1.00 87.12 103 ARG A O 1
ATOM 817 N N . CYS A 1 104 ? 28.708 -20.417 -17.477 1.00 89.94 104 CYS A N 1
ATOM 818 C CA . CYS A 1 104 ? 29.590 -21.229 -18.304 1.00 89.94 104 CYS A CA 1
ATOM 819 C C . CYS A 1 104 ? 31.034 -20.922 -17.878 1.00 89.94 104 CYS A C 1
ATOM 821 O O . CYS A 1 104 ? 31.372 -19.759 -17.669 1.00 89.94 104 CYS A O 1
ATOM 823 N N . HIS A 1 105 ? 31.869 -21.947 -17.674 1.00 88.62 105 HIS A N 1
ATOM 824 C CA . HIS A 1 105 ? 33.214 -21.796 -17.090 1.00 88.62 105 HIS A CA 1
ATOM 825 C C . HIS A 1 105 ? 33.227 -20.973 -15.789 1.00 88.62 105 HIS A C 1
ATOM 827 O O . HIS A 1 105 ? 34.043 -20.073 -15.615 1.00 88.62 105 HIS A O 1
ATOM 833 N N . TYR A 1 106 ? 32.276 -21.250 -14.890 1.00 86.62 106 TYR A N 1
ATOM 834 C CA . TYR A 1 106 ? 32.109 -20.564 -13.599 1.00 86.62 106 TYR A CA 1
ATOM 835 C C . TYR A 1 106 ? 31.823 -19.052 -13.669 1.00 86.62 106 TYR A C 1
ATOM 837 O O . TYR A 1 106 ? 31.657 -18.425 -12.625 1.00 86.62 106 TYR A O 1
ATOM 845 N N . LYS A 1 107 ? 31.677 -18.473 -14.867 1.00 83.94 107 LYS A N 1
ATOM 846 C CA . LYS A 1 107 ? 31.315 -17.068 -15.078 1.00 83.94 107 LYS A CA 1
ATOM 847 C C . LYS A 1 107 ? 29.902 -16.936 -15.629 1.00 83.94 107 LYS A C 1
ATOM 849 O O . LYS A 1 107 ? 29.426 -17.807 -16.359 1.00 83.94 107 LYS A O 1
ATOM 854 N N . SER A 1 108 ? 29.244 -15.835 -15.287 1.00 88.06 108 SER A N 1
ATOM 855 C CA . SER A 1 108 ? 27.941 -15.480 -15.846 1.00 88.06 108 SER A CA 1
ATOM 856 C C . SER A 1 108 ? 28.060 -15.225 -17.347 1.00 88.06 108 SER A C 1
ATOM 858 O O . SER A 1 108 ? 28.965 -14.525 -17.805 1.00 88.06 108 SER A O 1
ATOM 860 N N . MET A 1 109 ? 27.154 -15.814 -18.120 1.00 90.12 109 MET A N 1
ATOM 861 C CA . MET A 1 109 ? 27.023 -15.524 -19.545 1.00 90.12 109 MET A CA 1
ATOM 862 C C . MET A 1 109 ? 26.457 -14.108 -19.741 1.00 90.12 109 MET A C 1
ATOM 864 O O . MET A 1 109 ? 25.788 -13.572 -18.862 1.00 90.12 109 MET A O 1
ATOM 868 N N . HIS A 1 110 ? 26.727 -13.483 -20.887 1.00 88.56 110 HIS A N 1
ATOM 869 C CA . HIS A 1 110 ? 26.176 -12.164 -21.220 1.00 88.56 110 HIS A CA 1
ATOM 870 C C . HIS A 1 110 ? 25.019 -12.302 -22.207 1.00 88.56 110 HIS A C 1
ATOM 872 O O . HIS A 1 110 ? 24.922 -13.299 -22.924 1.00 88.56 110 HIS A O 1
ATOM 878 N N . LEU A 1 111 ? 24.141 -11.305 -22.233 1.00 89.19 111 LEU A N 1
ATOM 879 C CA . LEU A 1 111 ? 23.022 -11.262 -23.163 1.00 89.19 111 LEU A CA 1
ATOM 880 C C . LEU A 1 111 ? 23.509 -10.777 -24.533 1.00 89.19 111 LEU A C 1
ATOM 882 O O . LEU A 1 111 ? 24.167 -9.742 -24.616 1.00 89.19 111 LEU A O 1
ATOM 886 N N . ALA A 1 112 ? 23.186 -11.512 -25.592 1.00 87.75 112 ALA A N 1
ATOM 887 C CA . ALA A 1 112 ? 23.548 -11.182 -26.967 1.00 87.75 112 ALA A CA 1
ATOM 888 C C . ALA A 1 112 ? 22.351 -11.374 -27.915 1.00 87.75 112 ALA A C 1
ATOM 890 O O . ALA A 1 112 ? 21.391 -12.070 -27.581 1.00 87.75 112 ALA A O 1
ATOM 891 N N . GLY A 1 113 ? 22.427 -10.770 -29.105 1.00 85.50 113 GLY A N 1
ATOM 892 C CA . GLY A 1 113 ? 21.410 -10.869 -30.158 1.00 85.50 113 GLY A CA 1
ATOM 893 C C . GLY A 1 113 ? 20.402 -9.715 -30.191 1.00 85.50 113 GLY A C 1
ATOM 894 O O . GLY A 1 113 ? 20.317 -8.903 -29.267 1.00 85.50 113 GLY A O 1
ATOM 895 N N . GLU A 1 114 ? 19.638 -9.667 -31.281 1.00 82.44 114 GLU A N 1
ATOM 896 C CA . GLU A 1 114 ? 18.617 -8.649 -31.551 1.00 82.44 114 GLU A CA 1
ATOM 897 C C . GLU A 1 114 ? 17.378 -8.794 -30.644 1.00 82.44 114 GLU A C 1
ATOM 899 O O . GLU A 1 114 ? 17.098 -9.892 -30.137 1.00 82.44 114 GLU A O 1
ATOM 904 N N . PRO A 1 115 ? 16.596 -7.716 -30.435 1.00 72.06 115 PRO A N 1
ATOM 905 C CA . PRO A 1 115 ? 15.282 -7.798 -29.798 1.00 72.06 115 PRO A CA 1
ATOM 906 C C . PRO A 1 115 ? 14.409 -8.881 -30.463 1.00 72.06 115 PRO A C 1
ATOM 908 O O . PRO A 1 115 ? 14.216 -8.875 -31.672 1.00 72.06 115 PRO A O 1
ATOM 911 N N . GLY A 1 116 ? 13.914 -9.846 -29.678 1.00 70.44 116 GLY A N 1
ATOM 912 C CA . GLY A 1 116 ? 13.134 -10.997 -30.170 1.00 70.44 116 GLY A CA 1
ATOM 913 C C . GLY A 1 116 ? 13.936 -12.281 -30.441 1.00 70.44 116 GLY A C 1
ATOM 914 O O . GLY A 1 116 ? 13.356 -13.361 -30.423 1.00 70.44 116 GLY A O 1
ATOM 915 N N . ALA A 1 117 ? 15.264 -12.196 -30.588 1.00 82.12 117 ALA A N 1
ATOM 916 C CA . ALA A 1 117 ? 16.161 -13.346 -30.799 1.00 82.12 117 ALA A CA 1
ATOM 917 C C . ALA A 1 117 ? 17.314 -13.404 -29.774 1.00 82.12 117 ALA A C 1
ATOM 919 O O . ALA A 1 117 ? 18.374 -13.998 -30.013 1.00 82.12 117 ALA A O 1
ATOM 920 N N . ARG A 1 118 ? 17.126 -12.755 -28.619 1.00 84.25 118 ARG A N 1
ATOM 921 C CA . ARG A 1 118 ? 18.153 -12.684 -27.581 1.00 84.25 118 ARG A CA 1
ATOM 922 C C . ARG A 1 118 ? 18.465 -14.067 -26.997 1.00 84.25 118 ARG A C 1
ATOM 924 O O . ARG A 1 118 ? 17.579 -14.892 -26.773 1.00 84.25 118 ARG A O 1
ATOM 931 N N . HIS A 1 119 ? 19.737 -14.291 -26.702 1.00 89.00 119 HIS A N 1
ATOM 932 C CA . HIS A 1 119 ? 20.260 -15.514 -26.099 1.00 89.00 119 HIS A CA 1
ATOM 933 C C . HIS A 1 119 ? 21.415 -15.190 -25.145 1.00 89.00 119 HIS A C 1
ATOM 935 O O . HIS A 1 119 ? 22.058 -14.143 -25.237 1.00 89.00 119 HIS A O 1
ATOM 941 N N . TRP A 1 120 ? 21.697 -16.099 -24.219 1.00 91.19 120 TRP A N 1
ATOM 942 C CA . TRP A 1 120 ? 22.892 -16.047 -23.388 1.00 91.19 120 TRP A CA 1
ATOM 943 C C . TRP A 1 120 ? 24.090 -16.539 -24.188 1.00 91.19 120 TRP A C 1
ATOM 945 O O . TRP A 1 120 ? 24.015 -17.603 -24.797 1.00 91.19 120 TRP A O 1
ATOM 955 N N . LYS A 1 121 ? 25.210 -15.818 -24.144 1.00 92.25 121 LYS A N 1
ATOM 956 C CA . LYS A 1 121 ? 26.467 -16.180 -24.807 1.00 92.25 121 LYS A CA 1
ATOM 957 C C . LYS A 1 121 ? 27.621 -16.206 -23.805 1.00 92.25 121 LYS A C 1
ATOM 959 O O . LYS A 1 121 ? 27.759 -15.319 -22.957 1.00 92.25 121 LYS A O 1
ATOM 964 N N . CYS A 1 122 ? 28.461 -17.237 -23.870 1.00 93.25 122 CYS A N 1
ATOM 965 C CA . CYS A 1 122 ? 29.690 -17.268 -23.082 1.00 93.25 122 CYS A CA 1
ATOM 966 C C . CYS A 1 122 ? 30.710 -16.272 -23.656 1.00 93.25 122 CYS A C 1
ATOM 968 O O . CYS A 1 122 ? 30.818 -16.102 -24.865 1.00 93.25 122 CYS A O 1
ATOM 970 N N . GLN A 1 123 ? 31.474 -15.610 -22.788 1.00 88.75 123 GLN A N 1
ATOM 971 C CA . GLN A 1 123 ? 32.563 -14.718 -23.213 1.00 88.75 123 GLN A CA 1
ATOM 972 C C . GLN A 1 123 ? 33.842 -15.480 -23.603 1.00 88.75 123 GLN A C 1
ATOM 974 O O . GLN A 1 123 ? 34.725 -14.907 -24.228 1.00 88.75 123 GLN A O 1
ATOM 979 N N . HIS A 1 124 ? 33.958 -16.755 -23.218 1.00 91.00 124 HIS A N 1
ATOM 980 C CA . HIS A 1 124 ? 35.185 -17.549 -23.358 1.00 91.00 124 HIS A CA 1
ATOM 981 C C . HIS A 1 124 ? 35.071 -18.711 -24.345 1.00 91.00 124 HIS A C 1
ATOM 983 O O . HIS A 1 124 ? 36.085 -19.257 -24.765 1.00 91.00 124 HIS A O 1
ATOM 989 N N . CYS A 1 125 ? 33.855 -19.101 -24.720 1.00 92.00 125 CYS A N 1
ATOM 990 C CA . CYS A 1 125 ? 33.613 -20.160 -25.691 1.00 92.00 125 CYS A CA 1
ATOM 991 C C . CYS A 1 125 ? 32.380 -19.836 -26.539 1.00 92.00 125 CYS A C 1
ATOM 993 O O . CYS A 1 125 ? 31.682 -18.852 -26.296 1.00 92.00 125 CYS A O 1
ATOM 995 N N . GLN A 1 126 ? 32.098 -20.674 -27.535 1.00 91.31 126 GLN A N 1
ATOM 996 C CA . GLN A 1 126 ? 30.972 -20.472 -28.452 1.00 91.31 126 GLN A CA 1
ATOM 997 C C . GLN A 1 126 ? 29.621 -20.945 -27.887 1.00 91.31 126 GLN A C 1
ATOM 999 O O . GLN A 1 126 ? 28.613 -20.865 -28.581 1.00 91.31 126 GLN A O 1
ATOM 1004 N N . HIS A 1 127 ? 29.567 -21.416 -26.634 1.00 92.44 127 HIS A N 1
ATOM 1005 C CA . HIS A 1 127 ? 28.315 -21.870 -26.035 1.00 92.44 127 HIS A CA 1
ATOM 1006 C C . HIS A 1 127 ? 27.288 -20.745 -25.915 1.00 92.44 127 HIS A C 1
ATOM 1008 O O . HIS A 1 127 ? 27.568 -19.665 -25.377 1.00 92.44 127 HIS A O 1
ATOM 1014 N N . THR A 1 128 ? 26.066 -21.066 -26.331 1.00 92.19 128 THR A N 1
ATOM 1015 C CA . THR A 1 128 ? 24.884 -20.229 -26.161 1.00 92.19 128 THR A CA 1
ATOM 1016 C C . THR A 1 128 ? 23.784 -20.983 -25.417 1.00 92.19 128 THR A C 1
ATOM 1018 O O . THR A 1 128 ? 23.748 -22.214 -25.403 1.00 92.19 128 THR A O 1
ATOM 1021 N N . LYS A 1 129 ? 22.897 -20.247 -24.745 1.00 88.31 129 LYS A N 1
ATOM 1022 C CA . LYS A 1 129 ? 21.673 -20.789 -24.140 1.00 88.31 129 LYS A CA 1
ATOM 1023 C C . LYS A 1 129 ? 20.486 -19.892 -24.491 1.00 88.31 129 LYS A C 1
ATOM 1025 O O . LYS A 1 129 ? 20.644 -18.671 -24.470 1.00 88.31 129 LYS A O 1
ATOM 1030 N N . PRO A 1 130 ? 19.305 -20.452 -24.797 1.00 85.88 130 PRO A N 1
ATOM 1031 C CA . PRO A 1 130 ? 18.121 -19.643 -25.058 1.00 85.88 130 PRO A CA 1
ATOM 1032 C C . PRO A 1 130 ? 17.705 -18.878 -23.796 1.00 85.88 130 PRO A C 1
ATOM 1034 O O . PRO A 1 130 ? 17.938 -19.339 -22.676 1.00 85.88 130 PRO A O 1
ATOM 1037 N N . ILE A 1 131 ? 17.068 -17.718 -23.967 1.00 78.62 131 ILE A N 1
ATOM 1038 C CA . ILE A 1 131 ? 16.380 -17.062 -22.852 1.00 78.62 131 ILE A CA 1
ATOM 1039 C C . ILE A 1 131 ? 15.042 -17.758 -22.675 1.00 78.62 131 ILE A C 1
ATOM 1041 O O . ILE A 1 131 ? 14.193 -17.727 -23.566 1.00 78.62 131 ILE A O 1
ATOM 1045 N N . ASN A 1 132 ? 14.848 -18.382 -21.518 1.00 68.44 132 ASN A N 1
ATOM 1046 C CA . ASN A 1 132 ? 13.552 -18.924 -21.173 1.00 68.44 132 ASN A CA 1
ATOM 1047 C C . ASN A 1 132 ? 12.733 -17.862 -20.436 1.00 68.44 132 ASN A C 1
ATOM 1049 O O . ASN A 1 132 ? 12.778 -17.765 -19.212 1.00 68.44 132 ASN A O 1
ATOM 1053 N N . TRP A 1 133 ? 11.962 -17.085 -21.195 1.00 59.84 133 TRP A N 1
ATOM 1054 C CA . TRP A 1 133 ? 11.004 -16.112 -20.659 1.00 59.84 133 TRP A CA 1
ATOM 1055 C C . TRP A 1 133 ? 9.837 -16.758 -19.889 1.00 59.84 133 TRP A C 1
ATOM 1057 O O . TRP A 1 133 ? 8.962 -16.042 -19.430 1.00 59.84 133 TRP A O 1
ATOM 1067 N N . ARG A 1 134 ? 9.777 -18.098 -19.788 1.00 48.12 134 ARG A N 1
ATOM 1068 C CA . ARG A 1 134 ? 8.684 -18.848 -19.143 1.00 48.12 134 ARG A CA 1
ATOM 1069 C C . ARG A 1 134 ? 9.091 -19.611 -17.879 1.00 48.12 134 ARG A C 1
ATOM 1071 O O . ARG A 1 134 ? 8.232 -20.232 -17.267 1.00 48.12 134 ARG A O 1
ATOM 1078 N N . ALA A 1 135 ? 10.365 -19.615 -17.485 1.00 45.41 135 ALA A N 1
ATOM 1079 C CA . ALA A 1 135 ? 10.863 -20.479 -16.404 1.00 45.41 135 ALA A CA 1
ATOM 1080 C C . ALA A 1 135 ? 11.186 -19.735 -15.096 1.00 45.41 135 ALA A C 1
ATOM 1082 O O . ALA A 1 135 ? 12.146 -20.073 -14.407 1.00 45.41 135 ALA A O 1
ATOM 1083 N N . ALA A 1 136 ? 10.369 -18.738 -14.763 1.00 43.81 136 ALA A N 1
ATOM 1084 C CA . ALA A 1 136 ? 10.249 -18.180 -13.416 1.00 43.81 136 ALA A CA 1
ATOM 1085 C C . ALA A 1 136 ? 8.790 -18.320 -12.935 1.00 43.81 136 ALA A C 1
ATOM 1087 O O . ALA A 1 136 ? 8.145 -17.336 -12.578 1.00 43.81 136 ALA A O 1
ATOM 1088 N N . GLY A 1 137 ? 8.246 -19.535 -13.059 1.00 38.12 137 GLY A N 1
ATOM 1089 C CA . GLY A 1 137 ? 6.953 -19.927 -12.489 1.00 38.12 137 GLY A CA 1
ATOM 1090 C C . GLY A 1 137 ? 7.131 -20.473 -11.084 1.00 38.12 137 GLY A C 1
ATOM 1091 O O . GLY A 1 137 ? 8.103 -21.239 -10.898 1.00 38.12 137 GLY A O 1
#

Organism: NCBI:txid29435

Foldseek 3Di:
DDPPDDDVVVVDPVDQQDDLVNLLVQLVCQCVPPVWLQSLLVSLVVNLVRHDPVCNVVSVCLNPPPDGVVNNVVSVVSNVVVCVVVVNDPPDDDQPDFPFQDDDPNDGFDWDDDVVFIWTAHPPDRDIGRGDSPPPD

pLDDT: mean 81.45, std 16.9, range [37.72, 98.06]

Radius of gyration: 23.11 Å; chains: 1; bounding box: 52×35×66 Å